Protein AF-A0A967M241-F1 (afdb_monomer)

Sequence (125 aa):
MSPRKKRFVQFGISAVLITLGVVGFLVMTASKPEMKKRKPPAPVPMVRTIKTNSGPQTVYIRGEGTVRPLREINLVPEVGGKVVRVSPALVNGGVFRKGDTLLQIDPVDYELAVTLAKAKVKDAE

Secondary structure (DSSP, 8-state):
--HHHHHHHHHHHHHHHHHHHHHHHHHHHHT-------PPPPPPP------------PPPPP-------S-------SS---EEEE-TT-STT----TT---EEE--HHHHHHHHHHHHHHHTT-

Mean predicted aligned error: 15.87 Å

Foldseek 3Di:
DDPVVVVVVVVVVVVVVVVVVVVVVVVVVVPDDPPDPDDDDDDDDDDDDDDDDDDDDDDDDDDDDDDDDPDDDDDDDPDDADWPDADPQPDVVRDDDPPDDGTDGDCVVVVVVVVVVVVVVVVVD

pLDDT: mean 86.89, std 10.05, range [43.47, 96.94]

Structure (mmCIF, N/CA/C/O backbone):
data_AF-A0A967M241-F1
#
_entry.id   AF-A0A967M241-F1
#
loop_
_atom_site.group_PDB
_atom_site.id
_atom_site.type_symbol
_atom_site.label_atom_id
_atom_site.label_alt_id
_atom_site.label_comp_id
_atom_site.label_asym_id
_atom_site.label_entity_id
_atom_site.label_seq_id
_atom_site.pdbx_PDB_ins_code
_atom_site.Cartn_x
_atom_site.Cartn_y
_atom_site.Cartn_z
_atom_site.occupancy
_atom_site.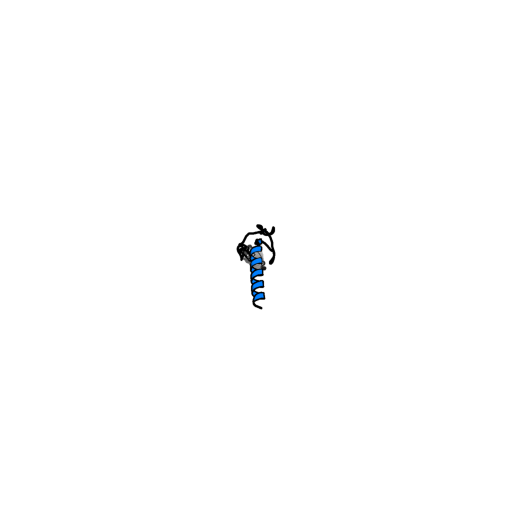B_iso_or_equiv
_atom_site.auth_seq_id
_atom_site.auth_comp_id
_atom_site.auth_asym_id
_atom_site.auth_atom_id
_atom_site.pdbx_PDB_model_num
ATOM 1 N N . MET A 1 1 ? 81.554 -2.125 -126.104 1.00 51.16 1 MET A N 1
ATOM 2 C CA . MET A 1 1 ? 80.100 -1.935 -125.897 1.00 51.16 1 MET A CA 1
ATOM 3 C C . MET A 1 1 ? 79.397 -3.272 -126.132 1.00 51.16 1 MET A C 1
ATOM 5 O O . MET A 1 1 ? 79.417 -3.740 -127.257 1.00 51.16 1 MET A O 1
ATOM 9 N N . SER A 1 2 ? 78.825 -3.926 -125.111 1.00 43.47 2 SER A N 1
ATOM 10 C CA . SER A 1 2 ? 77.849 -5.008 -125.340 1.00 43.47 2 SER A CA 1
ATOM 11 C C . SER A 1 2 ? 76.630 -4.811 -124.416 1.00 43.47 2 SER A C 1
ATOM 13 O O . SER A 1 2 ? 76.708 -5.008 -123.202 1.00 43.47 2 SER A O 1
ATOM 15 N N . PRO A 1 3 ? 75.486 -4.350 -124.951 1.00 56.91 3 PRO A N 1
ATOM 16 C CA . PRO A 1 3 ? 74.330 -3.918 -124.156 1.00 56.91 3 PRO A CA 1
ATOM 17 C C . PRO A 1 3 ? 73.584 -5.065 -123.447 1.00 56.91 3 PRO A C 1
ATOM 19 O O . PRO A 1 3 ? 72.652 -4.809 -122.689 1.00 56.91 3 PRO A O 1
ATOM 22 N N . ARG A 1 4 ? 73.997 -6.329 -123.645 1.00 61.62 4 ARG A N 1
ATOM 23 C CA . ARG A 1 4 ? 73.379 -7.515 -123.026 1.00 61.62 4 ARG A CA 1
ATOM 24 C C . ARG A 1 4 ? 73.818 -7.756 -121.573 1.00 61.62 4 ARG A C 1
ATOM 26 O O . ARG A 1 4 ? 72.967 -8.080 -120.751 1.00 61.62 4 ARG A O 1
ATOM 33 N N . LYS A 1 5 ? 75.096 -7.535 -121.217 1.00 62.19 5 LYS A N 1
ATOM 34 C CA . LYS A 1 5 ? 75.592 -7.764 -119.838 1.00 62.19 5 LYS A CA 1
ATOM 35 C C . LYS A 1 5 ? 75.036 -6.754 -118.826 1.00 62.19 5 LYS A C 1
ATOM 37 O O . LYS A 1 5 ? 74.678 -7.149 -117.725 1.00 62.19 5 LYS A O 1
ATOM 42 N N . LYS A 1 6 ? 74.890 -5.475 -119.208 1.00 63.84 6 LYS A N 1
ATOM 43 C CA . LYS A 1 6 ? 74.300 -4.440 -118.333 1.00 63.84 6 LYS A CA 1
ATOM 44 C C . LYS A 1 6 ? 72.835 -4.733 -117.989 1.00 63.84 6 LYS A C 1
ATOM 46 O O . LYS A 1 6 ? 72.464 -4.606 -116.832 1.00 63.84 6 LYS A O 1
ATOM 51 N N . ARG A 1 7 ? 72.033 -5.196 -118.961 1.00 68.81 7 ARG A N 1
ATOM 52 C CA . ARG A 1 7 ? 70.628 -5.576 -118.725 1.00 68.81 7 ARG A CA 1
ATOM 53 C C . ARG A 1 7 ? 70.514 -6.772 -117.780 1.00 68.81 7 ARG A C 1
ATOM 55 O O . ARG A 1 7 ? 69.706 -6.726 -116.867 1.00 68.81 7 ARG A O 1
ATOM 62 N N . PHE A 1 8 ? 71.358 -7.794 -117.938 1.00 71.50 8 PHE A N 1
ATOM 63 C CA . PHE A 1 8 ? 71.375 -8.952 -117.032 1.00 71.50 8 PHE A CA 1
ATOM 64 C C . PHE A 1 8 ? 71.741 -8.581 -115.588 1.00 71.50 8 PHE A C 1
ATOM 66 O O . PHE A 1 8 ? 71.089 -9.044 -114.658 1.00 71.50 8 PHE A O 1
ATOM 73 N N . VAL A 1 9 ? 72.734 -7.706 -115.393 1.00 79.69 9 VAL A N 1
ATOM 74 C CA . VAL A 1 9 ? 73.089 -7.199 -114.055 1.00 79.69 9 VAL A CA 1
ATOM 75 C C . VAL A 1 9 ? 71.942 -6.377 -113.455 1.00 79.69 9 VAL A C 1
ATOM 77 O O . VAL A 1 9 ? 71.634 -6.524 -112.277 1.00 79.69 9 VAL A O 1
ATOM 80 N N . GLN A 1 10 ? 71.262 -5.565 -114.267 1.00 76.00 10 GLN A N 1
ATOM 81 C CA . GLN A 1 10 ? 70.123 -4.758 -113.826 1.00 76.00 10 GLN A CA 1
ATOM 82 C C . GLN A 1 10 ? 68.923 -5.631 -113.416 1.00 76.00 10 GLN A C 1
ATOM 84 O O . GLN A 1 10 ? 68.341 -5.394 -112.362 1.00 76.00 10 GLN A O 1
ATOM 89 N N . PHE A 1 11 ? 68.620 -6.695 -114.172 1.00 82.88 11 PHE A N 1
ATOM 90 C CA . PHE A 1 11 ? 67.608 -7.688 -113.788 1.00 82.88 11 PHE A CA 1
ATOM 91 C C . PHE A 1 11 ? 67.977 -8.433 -112.498 1.00 82.88 11 PHE A C 1
ATOM 93 O O . PHE A 1 11 ? 67.105 -8.654 -111.660 1.00 82.88 11 PHE A O 1
ATOM 100 N N . GLY A 1 12 ? 69.257 -8.768 -112.300 1.00 84.88 12 GLY A N 1
ATOM 101 C CA . GLY A 1 12 ? 69.738 -9.386 -111.061 1.00 84.88 12 GLY A CA 1
ATOM 102 C C . GLY A 1 12 ? 69.54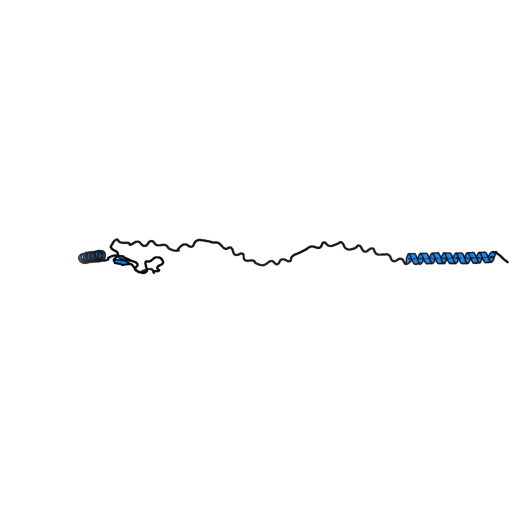4 -8.487 -109.836 1.00 84.88 12 GLY A C 1
ATOM 103 O O . GLY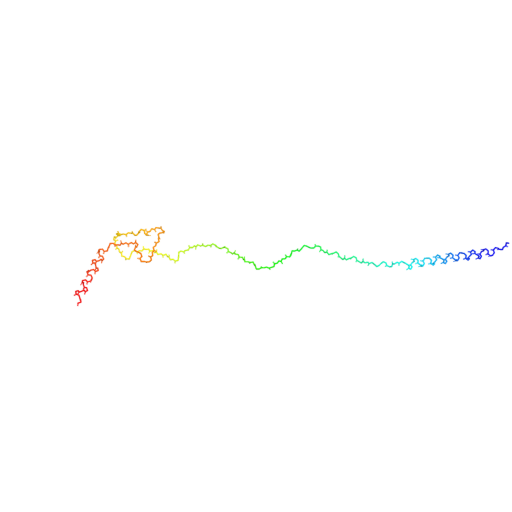 A 1 12 ? 69.019 -8.937 -108.822 1.00 84.88 12 GLY A O 1
ATOM 104 N N . ILE A 1 13 ? 69.890 -7.200 -109.942 1.00 86.25 13 ILE A N 1
ATOM 105 C CA . ILE A 1 13 ? 69.718 -6.226 -108.850 1.00 86.25 13 ILE A CA 1
ATOM 106 C C . ILE A 1 13 ? 68.231 -6.012 -108.529 1.00 86.25 13 ILE A C 1
ATOM 108 O O . ILE A 1 13 ? 67.853 -5.992 -107.358 1.00 86.25 13 ILE A O 1
ATOM 112 N N . SER A 1 14 ? 67.373 -5.902 -109.548 1.00 84.94 14 SER A N 1
ATOM 113 C CA . SER A 1 14 ? 65.925 -5.780 -109.344 1.00 84.94 14 SER A CA 1
ATOM 114 C C . SER A 1 14 ? 65.327 -7.018 -108.673 1.00 84.94 14 SER A C 1
ATOM 116 O O . SER A 1 14 ? 64.510 -6.875 -107.767 1.00 84.94 14 SER A O 1
ATOM 118 N N . ALA A 1 15 ? 65.760 -8.224 -109.056 1.00 89.50 15 ALA A N 1
ATOM 119 C CA . ALA A 1 15 ? 65.306 -9.460 -108.423 1.00 89.50 15 ALA A CA 1
ATOM 120 C C . ALA A 1 15 ? 65.712 -9.528 -106.942 1.00 89.50 15 ALA A C 1
ATOM 122 O O . ALA A 1 15 ? 64.886 -9.895 -106.110 1.00 89.50 15 ALA A O 1
ATOM 123 N N . VAL A 1 16 ? 66.940 -9.113 -106.608 1.00 91.19 16 VAL A N 1
ATOM 124 C CA . VAL A 1 16 ? 67.430 -9.055 -105.219 1.00 91.19 16 VAL A CA 1
ATOM 125 C C . VAL A 1 16 ? 66.655 -8.032 -104.384 1.00 91.19 16 VAL A C 1
ATOM 127 O O . VAL A 1 16 ? 66.310 -8.310 -103.241 1.00 91.19 16 VAL A O 1
ATOM 130 N N . LEU A 1 17 ? 66.333 -6.861 -104.939 1.00 91.69 17 LEU A N 1
ATOM 131 C CA . LEU A 1 17 ? 65.529 -5.854 -104.234 1.00 91.69 17 LEU A CA 1
ATOM 132 C C . LEU A 1 17 ? 64.107 -6.347 -103.941 1.00 91.69 17 LEU A C 1
ATOM 134 O O . LEU A 1 17 ? 63.596 -6.133 -102.841 1.00 91.69 17 LEU A O 1
ATOM 138 N N . ILE A 1 18 ? 63.482 -7.033 -104.901 1.00 93.06 18 ILE A N 1
ATOM 139 C CA . ILE A 1 18 ? 62.138 -7.595 -104.727 1.00 93.06 18 ILE A CA 1
ATOM 140 C C . ILE A 1 18 ? 62.156 -8.701 -103.670 1.00 93.06 18 ILE A C 1
ATOM 142 O O . ILE A 1 18 ? 61.306 -8.698 -102.780 1.00 93.06 18 ILE A O 1
ATOM 146 N N . THR A 1 19 ? 63.129 -9.616 -103.712 1.00 92.25 19 THR A N 1
AT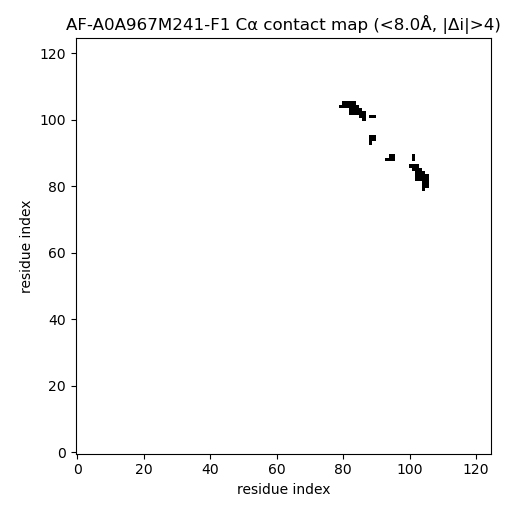OM 147 C CA . THR A 1 19 ? 63.225 -10.680 -102.702 1.00 92.25 19 THR A CA 1
ATOM 148 C C . THR A 1 19 ? 63.492 -10.117 -101.310 1.00 92.25 19 THR A C 1
ATOM 150 O O . THR A 1 19 ? 62.848 -10.558 -100.358 1.00 92.25 19 THR A O 1
ATOM 153 N N . LEU A 1 20 ? 64.344 -9.094 -101.179 1.00 94.06 20 LEU A N 1
ATOM 154 C CA . LEU A 1 20 ? 64.584 -8.422 -99.898 1.00 94.06 20 LEU A CA 1
ATOM 155 C C . LEU A 1 20 ? 63.303 -7.773 -99.344 1.00 94.06 20 LEU A C 1
ATOM 157 O O . LEU A 1 20 ? 63.012 -7.892 -98.154 1.00 94.06 20 LEU A O 1
ATOM 161 N N . GLY A 1 21 ? 62.513 -7.132 -100.211 1.00 93.06 21 GLY A N 1
ATOM 162 C CA . GLY A 1 21 ? 61.236 -6.520 -99.839 1.00 93.06 21 GLY A CA 1
ATOM 163 C C . GLY A 1 21 ? 60.192 -7.541 -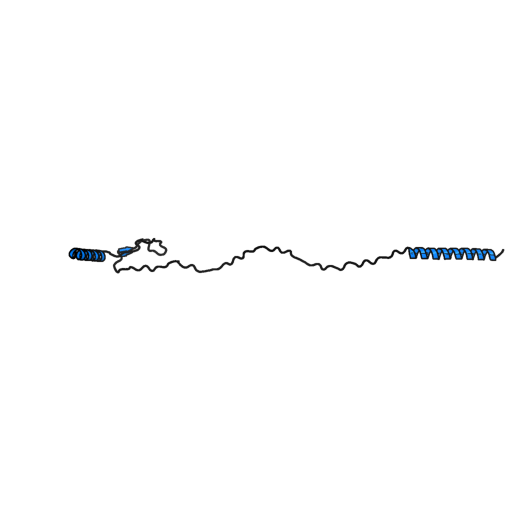99.381 1.00 93.06 21 GLY A C 1
ATOM 164 O O . GLY A 1 21 ? 59.541 -7.339 -98.355 1.00 93.06 21 GLY A O 1
ATOM 165 N N . VAL A 1 22 ? 60.066 -8.665 -100.093 1.00 93.38 22 VAL A N 1
ATOM 166 C CA . VAL A 1 22 ? 59.127 -9.744 -99.736 1.00 93.38 22 VAL A CA 1
ATOM 167 C C . VAL A 1 22 ? 59.512 -10.389 -98.405 1.00 93.38 22 VAL A C 1
ATOM 169 O O . VAL A 1 22 ? 58.649 -10.584 -97.548 1.00 93.38 22 VAL A O 1
ATOM 172 N N . VAL A 1 23 ? 60.801 -10.670 -98.194 1.00 92.81 23 VAL A N 1
ATOM 173 C CA . VAL A 1 23 ? 61.293 -11.222 -96.923 1.00 92.81 23 VAL A CA 1
ATOM 174 C C . VAL A 1 23 ? 61.052 -10.237 -95.778 1.00 92.81 23 VAL A C 1
ATOM 176 O O . VAL A 1 23 ? 60.533 -10.636 -94.735 1.00 92.81 23 VAL A O 1
ATOM 179 N N . GLY A 1 24 ? 61.341 -8.947 -95.981 1.00 90.12 24 GLY A N 1
ATOM 180 C CA . GLY A 1 24 ? 61.077 -7.905 -94.985 1.00 90.12 24 GLY A CA 1
ATOM 181 C C . GLY A 1 24 ? 59.596 -7.810 -94.602 1.00 90.12 24 GLY A C 1
ATOM 182 O O . GLY A 1 24 ? 59.263 -7.752 -93.416 1.00 90.12 24 GLY A O 1
ATOM 183 N N . PHE A 1 25 ? 58.696 -7.876 -95.587 1.00 89.44 25 PHE A N 1
ATOM 184 C CA . PHE A 1 25 ? 57.252 -7.870 -95.351 1.00 89.44 25 PHE A CA 1
ATOM 185 C C . PHE A 1 25 ? 56.793 -9.094 -94.548 1.00 89.44 25 PHE A C 1
ATOM 187 O O . PHE A 1 25 ? 56.076 -8.949 -93.554 1.00 89.44 25 PHE A O 1
ATOM 194 N N . LEU A 1 26 ? 57.246 -10.294 -94.924 1.00 90.06 26 LEU A N 1
ATOM 195 C CA . LEU A 1 26 ? 56.881 -11.527 -94.226 1.00 90.06 26 LEU A CA 1
ATOM 196 C C . LEU A 1 26 ? 57.326 -11.496 -92.759 1.00 90.06 26 LEU A C 1
ATOM 198 O O . LEU A 1 26 ? 56.511 -11.767 -91.875 1.00 90.06 26 LEU A O 1
ATOM 202 N N . VAL A 1 27 ? 58.560 -11.066 -92.482 1.00 88.06 27 VAL A N 1
ATOM 203 C CA . VAL A 1 27 ? 59.087 -10.945 -91.112 1.00 88.06 27 VAL A CA 1
ATOM 204 C C . VAL A 1 27 ? 58.278 -9.945 -90.279 1.00 88.06 27 VAL A C 1
ATOM 206 O O . VAL A 1 27 ? 57.926 -10.243 -89.135 1.00 88.06 27 VAL A O 1
ATOM 209 N N . MET A 1 28 ? 57.913 -8.788 -90.843 1.00 83.69 28 MET A N 1
ATOM 210 C CA . MET A 1 28 ? 57.085 -7.801 -90.137 1.00 83.69 28 MET A CA 1
ATOM 211 C C . MET A 1 28 ? 55.675 -8.315 -89.844 1.00 83.69 28 MET A C 1
ATOM 213 O O . MET A 1 28 ? 55.117 -7.994 -88.796 1.00 83.69 28 MET A O 1
ATOM 217 N N . THR A 1 29 ? 55.081 -9.097 -90.749 1.00 82.06 29 THR A N 1
ATOM 218 C CA . THR A 1 29 ? 53.738 -9.656 -90.530 1.00 82.06 29 THR A CA 1
ATOM 219 C C . THR A 1 29 ? 53.732 -10.803 -89.524 1.00 82.06 29 THR A C 1
ATOM 221 O O . THR A 1 29 ? 52.839 -10.839 -88.681 1.00 82.06 29 THR A O 1
ATOM 224 N N . ALA A 1 30 ? 54.749 -11.670 -89.545 1.00 80.75 30 ALA A N 1
ATOM 225 C CA . ALA A 1 30 ? 54.902 -12.773 -88.596 1.00 80.75 30 ALA A CA 1
ATOM 226 C C . ALA A 1 30 ? 55.226 -12.292 -87.172 1.00 80.75 30 ALA A C 1
ATOM 228 O O . ALA A 1 30 ? 54.856 -12.940 -86.199 1.00 80.75 30 ALA A O 1
ATOM 229 N N . SER A 1 31 ? 55.884 -11.137 -87.043 1.00 74.62 31 SER A N 1
ATOM 230 C CA . SER A 1 31 ? 56.274 -10.576 -85.743 1.00 74.62 31 SER A CA 1
ATOM 231 C C . SER A 1 31 ? 55.170 -9.760 -85.069 1.00 74.62 31 SER A C 1
ATOM 233 O O . SER A 1 31 ? 55.410 -9.182 -84.009 1.00 74.62 31 SER A O 1
ATOM 235 N N . LYS A 1 32 ? 53.968 -9.666 -85.658 1.00 69.69 32 LYS A N 1
ATOM 236 C CA . LYS A 1 32 ? 52.848 -8.963 -85.021 1.00 69.69 32 LYS A CA 1
ATOM 237 C C . LYS A 1 32 ? 52.353 -9.788 -83.827 1.00 69.69 32 LYS A C 1
ATOM 239 O O . LYS A 1 32 ? 51.808 -10.869 -84.038 1.00 69.69 32 LYS A O 1
ATOM 244 N N . PRO A 1 33 ? 52.496 -9.296 -82.583 1.00 69.31 33 PRO A N 1
ATOM 245 C CA . PRO A 1 33 ? 52.005 -10.019 -81.424 1.00 69.31 33 PRO A CA 1
ATOM 246 C C . PRO A 1 33 ? 50.474 -10.039 -81.445 1.00 69.31 33 PRO A C 1
ATOM 248 O O . PRO A 1 33 ? 49.832 -8.996 -81.590 1.00 69.31 33 PRO A O 1
ATOM 251 N N . GLU A 1 34 ? 49.875 -11.218 -81.274 1.00 65.69 34 GLU A N 1
ATOM 252 C CA . GLU A 1 34 ? 48.427 -11.332 -81.117 1.00 65.69 34 GLU A CA 1
ATOM 253 C C . GLU A 1 34 ? 47.990 -10.636 -79.821 1.00 65.69 34 GLU A C 1
ATOM 255 O O . GLU A 1 34 ? 48.236 -11.106 -78.706 1.00 65.69 34 GLU A O 1
ATOM 260 N N . MET A 1 35 ? 47.316 -9.492 -79.957 1.00 63.16 35 MET A N 1
ATOM 261 C CA . MET A 1 35 ? 46.700 -8.814 -78.822 1.00 63.16 35 MET A CA 1
ATOM 262 C C . MET A 1 35 ? 45.546 -9.662 -78.285 1.00 63.16 35 MET A C 1
ATOM 264 O O . MET A 1 35 ? 44.434 -9.653 -78.819 1.00 63.16 35 MET A O 1
ATOM 268 N N . LYS A 1 36 ? 45.796 -10.375 -77.184 1.00 69.38 36 LYS A N 1
ATOM 269 C CA . LYS A 1 36 ? 44.746 -11.044 -76.411 1.00 69.38 36 LYS A CA 1
ATOM 270 C C . LYS A 1 36 ? 43.776 -9.987 -75.885 1.00 69.38 36 LYS A C 1
ATOM 272 O O . LYS A 1 36 ? 44.078 -9.279 -74.925 1.00 69.38 36 LYS A O 1
ATOM 277 N N . LYS A 1 37 ? 42.597 -9.886 -76.505 1.00 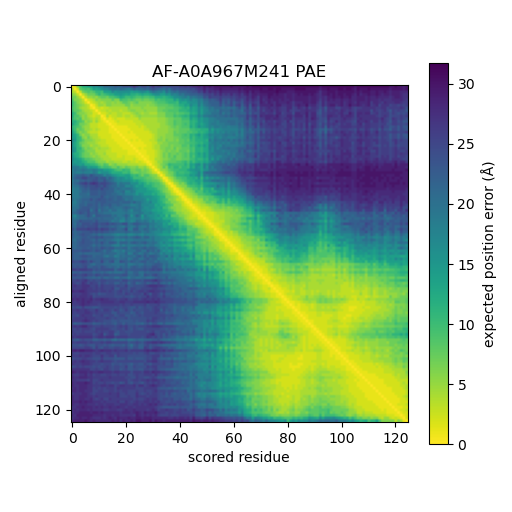69.31 37 LYS A N 1
ATOM 278 C CA . LYS A 1 37 ? 41.500 -9.026 -76.041 1.00 69.31 37 LYS A CA 1
ATOM 279 C C . LYS A 1 37 ? 41.057 -9.493 -74.651 1.00 69.31 37 LYS A C 1
ATOM 281 O O . LYS A 1 37 ? 40.288 -10.443 -74.527 1.00 69.31 37 LYS A O 1
ATOM 286 N N . ARG A 1 38 ? 41.548 -8.844 -73.592 1.00 72.44 38 ARG A N 1
ATOM 287 C CA . ARG A 1 38 ? 41.026 -9.040 -72.233 1.00 72.44 38 ARG A CA 1
ATOM 288 C C . ARG A 1 38 ? 39.695 -8.305 -72.131 1.00 72.44 38 ARG A C 1
ATOM 290 O O . ARG A 1 38 ? 39.655 -7.086 -72.260 1.00 72.44 38 ARG A O 1
ATOM 297 N N . LYS A 1 39 ? 38.606 -9.048 -71.921 1.00 74.94 39 LYS A N 1
ATOM 298 C CA . LYS A 1 39 ? 37.318 -8.437 -71.583 1.00 74.94 39 LYS A CA 1
ATOM 299 C C . LYS A 1 39 ? 37.449 -7.788 -70.199 1.00 74.94 39 LYS A C 1
ATOM 301 O O . LYS A 1 39 ? 37.907 -8.475 -69.283 1.00 74.94 39 LYS A O 1
ATOM 306 N N . PRO A 1 40 ? 37.097 -6.502 -70.038 1.00 77.81 40 PRO A N 1
ATOM 307 C CA . PRO A 1 40 ? 37.079 -5.892 -68.720 1.00 77.81 40 PRO A CA 1
ATOM 308 C C . PRO A 1 40 ? 36.056 -6.617 -67.830 1.00 77.81 40 PRO A C 1
ATOM 310 O O . PRO A 1 40 ? 35.015 -7.054 -68.335 1.00 77.81 40 PRO A O 1
ATOM 313 N N . PRO A 1 41 ? 36.351 -6.790 -66.530 1.00 78.88 41 PRO A N 1
ATOM 314 C CA . PRO A 1 41 ? 35.399 -7.371 -65.594 1.00 78.88 41 PRO A CA 1
ATOM 315 C C . PRO A 1 41 ? 34.132 -6.512 -65.529 1.00 78.88 41 PRO A C 1
ATOM 317 O O . PRO A 1 41 ? 34.188 -5.288 -65.663 1.00 78.88 41 PRO A O 1
ATOM 320 N N . ALA A 1 42 ? 32.984 -7.164 -65.339 1.00 83.62 42 ALA A N 1
ATOM 321 C CA . ALA A 1 42 ? 31.710 -6.471 -65.213 1.00 83.62 42 ALA A CA 1
ATOM 322 C C . ALA A 1 42 ? 31.714 -5.552 -63.973 1.00 83.62 42 ALA A C 1
ATOM 324 O O . ALA A 1 42 ? 32.261 -5.940 -62.935 1.00 83.62 42 ALA A O 1
ATOM 325 N N . PRO A 1 43 ? 31.115 -4.350 -64.055 1.00 81.38 43 PRO A N 1
ATOM 326 C CA . PRO A 1 43 ? 31.029 -3.452 -62.913 1.00 81.38 43 PRO A CA 1
ATOM 327 C C . PRO A 1 43 ? 30.168 -4.080 -61.812 1.00 81.38 43 PRO A C 1
ATOM 329 O O . PRO A 1 43 ? 29.025 -4.472 -62.049 1.00 81.38 43 PRO A O 1
ATOM 332 N N . VAL A 1 44 ? 30.722 -4.170 -60.601 1.00 84.62 44 VAL A N 1
ATOM 333 C CA . VAL A 1 44 ? 29.979 -4.604 -59.415 1.00 84.62 44 VAL A CA 1
ATOM 334 C C . VAL A 1 44 ? 29.210 -3.416 -58.829 1.00 84.62 44 VAL A C 1
ATOM 336 O O . VAL A 1 44 ? 29.790 -2.340 -58.662 1.00 84.62 44 VAL A O 1
ATOM 339 N N . PRO A 1 45 ? 27.910 -3.566 -58.524 1.00 85.19 45 PRO A N 1
ATOM 340 C CA . PRO A 1 45 ? 27.128 -2.482 -57.952 1.00 85.19 45 PRO A CA 1
ATOM 341 C C . PRO A 1 45 ? 27.603 -2.181 -56.528 1.00 85.19 45 PRO A C 1
ATOM 343 O O . PRO A 1 45 ? 27.699 -3.072 -55.683 1.00 85.19 45 PRO A O 1
ATOM 346 N N . MET A 1 46 ? 27.888 -0.907 -56.254 1.00 87.62 46 MET A N 1
ATOM 347 C CA . MET A 1 46 ? 28.251 -0.461 -54.914 1.00 87.62 46 MET A CA 1
ATOM 348 C C . MET A 1 46 ? 26.991 -0.367 -54.054 1.00 87.62 46 MET A C 1
ATOM 350 O O . MET A 1 46 ? 26.124 0.471 -54.297 1.00 87.62 46 MET A O 1
ATOM 354 N N . VAL A 1 47 ? 26.900 -1.222 -53.038 1.00 89.62 47 VAL A N 1
ATOM 355 C CA . VAL A 1 47 ? 25.780 -1.250 -52.092 1.00 89.62 47 VAL A CA 1
ATOM 356 C C . VAL A 1 47 ? 26.242 -0.846 -50.700 1.00 89.62 47 VAL A C 1
ATOM 358 O O . VAL A 1 47 ? 27.381 -1.090 -50.303 1.00 89.62 47 VAL A O 1
ATOM 361 N N . ARG A 1 48 ? 25.343 -0.223 -49.940 1.00 91.56 48 ARG A N 1
ATOM 362 C CA . ARG A 1 48 ? 25.563 0.086 -48.527 1.00 91.56 48 ARG A CA 1
ATOM 363 C C . ARG A 1 48 ? 24.941 -1.003 -47.668 1.00 91.56 48 ARG A C 1
ATOM 365 O O . ARG A 1 48 ? 23.769 -1.324 -47.831 1.00 91.56 48 ARG A O 1
ATOM 372 N N . THR A 1 49 ? 25.719 -1.525 -46.730 1.00 90.75 49 THR A N 1
ATOM 373 C CA . THR A 1 49 ? 25.271 -2.526 -45.759 1.00 90.75 49 THR A CA 1
ATOM 374 C C . THR A 1 49 ? 25.553 -2.049 -44.347 1.00 90.75 49 THR A C 1
ATOM 376 O O . THR A 1 49 ? 26.577 -1.411 -44.101 1.00 90.75 49 THR A O 1
ATOM 379 N N . ILE A 1 50 ? 24.692 -2.434 -43.413 1.00 92.19 50 ILE A N 1
ATOM 380 C CA . ILE A 1 50 ? 24.930 -2.295 -41.978 1.00 92.19 50 ILE A CA 1
ATOM 381 C C . ILE A 1 50 ? 25.087 -3.687 -41.370 1.00 92.19 50 ILE A C 1
ATOM 383 O O . ILE A 1 50 ? 24.337 -4.601 -41.705 1.00 92.19 50 ILE A O 1
ATOM 387 N N . LYS A 1 51 ? 26.081 -3.862 -40.496 1.00 89.19 51 LYS A N 1
ATOM 388 C CA . LYS A 1 51 ? 26.227 -5.093 -39.714 1.00 89.19 51 LYS A CA 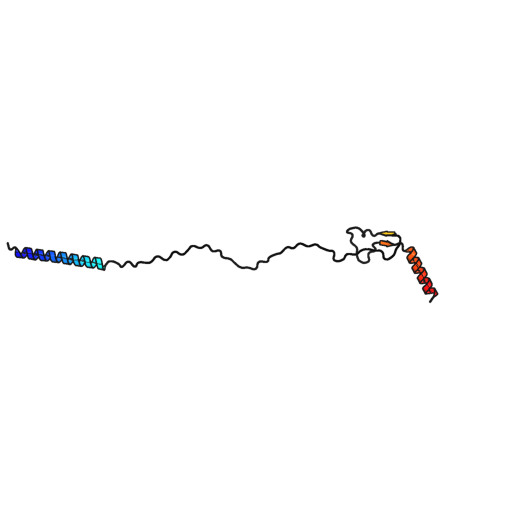1
ATOM 389 C C . LYS A 1 51 ? 25.344 -4.978 -38.477 1.00 89.19 51 LYS A C 1
ATOM 391 O O . LYS A 1 51 ? 25.507 -4.037 -37.705 1.00 89.19 51 LYS A O 1
ATOM 396 N N . THR A 1 52 ? 24.424 -5.915 -38.299 1.00 89.31 52 THR A N 1
ATOM 397 C CA . THR A 1 52 ? 23.557 -5.995 -37.121 1.00 89.31 52 THR A CA 1
ATOM 398 C C . THR A 1 52 ? 24.021 -7.127 -36.217 1.00 89.31 52 THR A C 1
ATOM 400 O O . THR A 1 52 ? 24.338 -8.220 -36.679 1.00 89.31 52 THR A O 1
ATOM 403 N N . ASN A 1 53 ? 24.053 -6.859 -34.914 1.00 88.56 53 ASN A N 1
ATOM 404 C CA . ASN A 1 53 ? 24.301 -7.870 -33.894 1.00 88.56 53 ASN A CA 1
ATOM 405 C C . ASN A 1 53 ? 22.987 -8.121 -33.159 1.00 88.56 53 ASN A C 1
ATOM 407 O O . ASN A 1 53 ? 22.342 -7.175 -32.712 1.00 88.56 53 ASN A O 1
ATOM 411 N N . SER A 1 54 ? 22.590 -9.387 -33.051 1.00 87.00 54 SER A N 1
ATOM 412 C CA . SER A 1 54 ? 21.422 -9.777 -32.262 1.00 87.00 54 SER A CA 1
ATOM 413 C C . SER A 1 54 ? 21.860 -10.085 -30.838 1.00 87.00 54 SER A C 1
ATOM 415 O O . SER A 1 54 ? 22.845 -10.791 -30.627 1.00 87.00 54 SER A O 1
ATOM 417 N N . GLY A 1 55 ? 21.127 -9.557 -29.869 1.00 90.69 55 GLY A N 1
ATOM 418 C CA . GLY A 1 55 ? 21.345 -9.814 -28.455 1.00 90.69 55 GLY A CA 1
ATOM 419 C C . GLY A 1 55 ? 20.021 -9.744 -27.698 1.00 90.69 55 GLY A C 1
ATOM 420 O O . GLY A 1 55 ? 19.053 -9.178 -28.212 1.00 90.69 55 GLY A O 1
ATOM 421 N N . PRO A 1 56 ? 19.948 -10.335 -26.498 1.00 89.31 56 PRO A N 1
ATO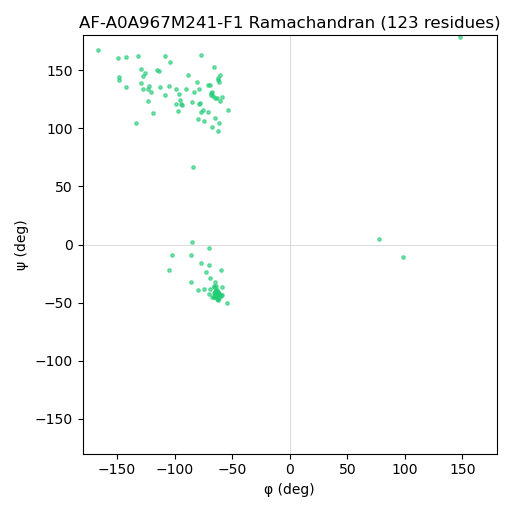M 422 C CA . PRO A 1 56 ? 18.754 -10.249 -25.672 1.00 89.31 56 PRO A CA 1
ATOM 423 C C . PRO A 1 56 ? 18.493 -8.789 -25.282 1.00 89.31 56 PRO A C 1
ATOM 425 O O . PRO A 1 56 ? 19.362 -8.119 -24.726 1.00 89.31 56 PRO A O 1
ATOM 428 N N . GLN A 1 57 ? 17.284 -8.305 -25.566 1.00 89.06 57 GLN A N 1
ATOM 429 C CA . GLN A 1 57 ? 16.824 -6.978 -25.171 1.00 89.06 57 GLN A CA 1
ATOM 430 C C . GLN A 1 57 ? 15.607 -7.121 -24.262 1.00 89.06 57 GLN A C 1
ATOM 432 O O . GLN A 1 57 ? 14.539 -7.556 -24.690 1.00 89.06 57 GLN A O 1
ATOM 437 N N . THR A 1 58 ? 15.765 -6.736 -22.999 1.00 90.50 58 THR A N 1
ATOM 438 C CA . THR A 1 58 ? 14.655 -6.710 -22.046 1.00 90.50 58 THR A CA 1
ATOM 439 C C . THR A 1 58 ? 13.806 -5.469 -22.286 1.00 90.50 58 THR A C 1
ATOM 441 O O . THR A 1 58 ? 14.292 -4.342 -22.185 1.00 90.50 58 THR A O 1
ATOM 444 N N . VAL A 1 59 ? 12.525 -5.673 -22.586 1.00 91.00 59 VAL A N 1
ATOM 445 C CA . VAL A 1 59 ? 11.542 -4.594 -22.705 1.00 91.00 59 VAL A CA 1
ATOM 446 C C . VAL A 1 59 ? 10.831 -4.435 -21.365 1.00 91.00 59 VAL A C 1
ATOM 448 O O . VAL A 1 59 ? 10.202 -5.371 -20.879 1.00 91.00 59 VAL A O 1
ATOM 451 N N . TYR A 1 60 ? 10.920 -3.247 -20.770 1.00 91.94 60 TYR A N 1
ATOM 452 C CA . TYR A 1 60 ? 10.181 -2.910 -19.555 1.00 91.94 60 TYR A CA 1
ATOM 453 C C . TYR A 1 60 ? 8.870 -2.223 -19.921 1.00 91.94 60 TYR A C 1
ATOM 455 O O . TYR A 1 60 ? 8.875 -1.150 -20.523 1.00 91.94 60 TYR A O 1
ATOM 463 N N . ILE A 1 61 ? 7.751 -2.821 -19.521 1.00 89.69 61 ILE A N 1
ATOM 464 C CA . ILE A 1 61 ? 6.423 -2.222 -19.656 1.00 89.69 61 ILE A CA 1
ATOM 465 C C . ILE A 1 61 ? 6.057 -1.620 -18.301 1.00 89.69 61 ILE A C 1
ATOM 467 O O . ILE A 1 61 ? 6.028 -2.324 -17.293 1.00 89.69 61 ILE A O 1
ATOM 471 N N . ARG A 1 62 ? 5.805 -0.310 -18.267 1.00 91.81 62 ARG A N 1
ATOM 472 C CA . ARG A 1 62 ? 5.309 0.383 -17.073 1.00 91.81 62 ARG A CA 1
ATOM 473 C C . ARG A 1 62 ? 3.792 0.475 -17.166 1.00 91.81 62 ARG A C 1
ATOM 475 O O . ARG A 1 62 ? 3.277 0.990 -18.153 1.00 91.81 62 ARG A O 1
ATOM 482 N N . GLY A 1 63 ? 3.107 -0.036 -16.151 1.00 91.06 63 GLY A N 1
ATOM 483 C CA . GLY A 1 63 ? 1.666 0.110 -15.978 1.00 91.06 63 GLY A CA 1
ATOM 484 C C . GLY A 1 63 ? 1.364 0.927 -14.730 1.00 91.06 63 GLY A C 1
ATOM 485 O O . GLY A 1 63 ? 2.133 0.902 -13.769 1.00 91.06 63 GLY A O 1
ATOM 486 N N . GLU A 1 64 ? 0.245 1.639 -14.752 1.00 93.00 64 GLU A N 1
ATOM 487 C CA . GLU A 1 64 ? -0.294 2.345 -13.592 1.00 93.00 64 GLU A CA 1
ATOM 488 C C . GLU A 1 64 ? -1.479 1.569 -13.010 1.00 93.00 64 GLU A C 1
ATOM 490 O O . GLU A 1 64 ? -2.126 0.772 -13.693 1.00 93.00 64 GLU A O 1
ATOM 495 N N . GLY A 1 65 ? -1.767 1.794 -11.732 1.00 92.38 65 GLY A N 1
ATOM 496 C CA . GLY A 1 65 ? -2.876 1.162 -11.034 1.00 92.38 65 GLY A CA 1
ATOM 497 C C . GLY A 1 65 ? -3.153 1.850 -9.705 1.00 92.38 65 GLY A C 1
ATOM 498 O O . GLY A 1 65 ? -2.357 2.654 -9.224 1.00 92.38 65 GLY A O 1
ATOM 499 N N . THR A 1 66 ? -4.298 1.540 -9.105 1.00 93.06 66 THR A N 1
ATOM 500 C CA . THR A 1 66 ? -4.707 2.118 -7.821 1.00 93.06 66 THR A CA 1
ATOM 501 C C . THR A 1 66 ? -4.399 1.155 -6.682 1.00 93.06 66 THR A C 1
ATOM 503 O O . THR A 1 66 ? -4.724 -0.030 -6.753 1.00 93.06 66 THR A O 1
ATOM 506 N N . VAL A 1 67 ? -3.809 1.669 -5.603 1.00 90.38 67 VAL A N 1
ATOM 507 C CA . VAL A 1 67 ? -3.623 0.909 -4.364 1.00 90.38 67 VAL A CA 1
ATOM 508 C C . VAL A 1 67 ? -4.910 0.911 -3.544 1.00 90.38 67 VAL A C 1
ATOM 510 O O . VAL A 1 67 ? -5.598 1.926 -3.448 1.00 90.38 67 VAL A O 1
ATOM 513 N N . ARG A 1 68 ? -5.243 -0.233 -2.945 1.00 90.94 68 ARG A N 1
ATOM 514 C CA . ARG A 1 68 ? -6.391 -0.380 -2.043 1.00 90.94 68 ARG A CA 1
ATOM 515 C C . ARG A 1 68 ? -5.925 -1.003 -0.729 1.00 90.94 68 ARG A C 1
ATOM 517 O O . ARG A 1 68 ? -5.007 -1.826 -0.756 1.00 90.94 68 ARG A O 1
ATOM 524 N N . PRO A 1 69 ? -6.520 -0.619 0.410 1.00 89.94 69 PRO A N 1
ATOM 525 C CA . PRO A 1 69 ? -6.172 -1.212 1.691 1.00 89.94 69 PRO A CA 1
ATOM 526 C C . PRO A 1 69 ? -6.470 -2.714 1.677 1.00 89.94 69 PRO A C 1
ATOM 528 O O . PRO A 1 69 ? -7.491 -3.153 1.153 1.00 89.94 69 PRO A O 1
ATOM 531 N N . LEU A 1 70 ? -5.581 -3.507 2.281 1.00 90.81 70 LEU A N 1
ATOM 532 C CA . LEU A 1 70 ? -5.791 -4.952 2.417 1.00 90.81 70 LEU A CA 1
ATOM 533 C C . LEU A 1 70 ? -6.996 -5.269 3.318 1.00 90.81 70 LEU A C 1
ATOM 535 O O . LEU A 1 70 ? -7.652 -6.293 3.144 1.00 90.81 70 LEU A O 1
ATOM 539 N N . ARG A 1 71 ? -7.253 -4.417 4.316 1.00 87.44 71 ARG A N 1
ATOM 540 C CA . ARG A 1 71 ? -8.361 -4.540 5.265 1.00 87.44 71 ARG A CA 1
ATOM 541 C C . ARG A 1 71 ? -8.910 -3.161 5.580 1.00 87.44 71 ARG A C 1
ATOM 543 O O . ARG A 1 71 ? -8.144 -2.245 5.863 1.00 87.44 71 ARG A O 1
ATOM 550 N N . GLU A 1 72 ? -10.225 -3.065 5.587 1.00 89.62 72 GLU A N 1
ATOM 551 C CA . GLU A 1 72 ? -10.975 -1.883 5.979 1.00 89.62 72 GLU A CA 1
ATOM 552 C C . GLU A 1 72 ? -11.986 -2.320 7.038 1.00 89.62 72 GLU A C 1
ATOM 554 O O . GLU A 1 72 ? -12.604 -3.379 6.906 1.00 89.62 72 GLU A O 1
ATOM 559 N N . ILE A 1 73 ? -12.086 -1.562 8.128 1.00 87.12 73 ILE A N 1
ATOM 560 C CA . ILE A 1 73 ? -12.964 -1.886 9.251 1.00 87.12 73 ILE A CA 1
ATOM 561 C C . ILE A 1 73 ? -13.810 -0.670 9.603 1.00 87.12 73 ILE A C 1
ATOM 563 O O . ILE A 1 73 ? -13.305 0.448 9.664 1.00 87.12 73 ILE A O 1
ATOM 567 N N . ASN A 1 74 ? -15.085 -0.913 9.888 1.00 87.38 74 ASN A N 1
ATOM 568 C CA . ASN A 1 74 ? -15.968 0.081 10.479 1.00 87.38 74 ASN A CA 1
ATOM 569 C C . ASN A 1 74 ? -16.004 -0.159 11.986 1.00 87.38 74 ASN A C 1
ATOM 571 O O . ASN A 1 74 ? -16.453 -1.214 12.437 1.00 87.38 74 ASN A O 1
ATOM 575 N N . LEU A 1 75 ? -15.499 0.798 12.763 1.00 86.56 75 LEU A N 1
ATOM 576 C CA . LEU A 1 75 ? -15.505 0.708 14.218 1.00 86.56 75 LEU A CA 1
ATOM 577 C C . LEU A 1 75 ? -16.895 1.081 14.743 1.00 86.56 75 LEU A C 1
ATOM 579 O O . LEU A 1 75 ? -17.275 2.250 14.723 1.00 86.56 75 LEU A O 1
ATOM 583 N N . VAL A 1 76 ? -17.637 0.084 15.217 1.00 89.44 76 VAL A N 1
ATOM 584 C CA . VAL A 1 76 ? -18.949 0.258 15.845 1.00 89.44 76 VAL A CA 1
ATOM 585 C C . VAL A 1 76 ? -18.919 -0.322 17.259 1.00 89.44 76 VAL A C 1
ATOM 587 O O . VAL A 1 76 ? -18.346 -1.394 17.457 1.00 89.44 76 VAL A O 1
ATOM 590 N N . PRO A 1 77 ? -19.483 0.371 18.260 1.00 90.56 77 PRO A N 1
ATOM 591 C CA . PRO A 1 77 ? -19.597 -0.186 19.599 1.00 90.56 77 PRO A CA 1
ATOM 592 C C . PRO A 1 77 ? -20.613 -1.336 19.608 1.00 90.56 77 PRO A C 1
ATOM 594 O O . PRO A 1 77 ? -21.683 -1.229 19.015 1.00 90.56 77 PRO A O 1
ATOM 597 N N . GLU A 1 78 ? -20.284 -2.429 20.297 1.00 90.38 78 GLU A N 1
ATOM 598 C CA . GLU A 1 78 ? -21.178 -3.592 20.434 1.00 90.38 78 GLU A CA 1
ATOM 599 C C . GLU A 1 78 ? -22.358 -3.323 21.376 1.00 90.38 78 GLU A C 1
ATOM 601 O O . GLU A 1 78 ? -23.401 -3.964 21.276 1.00 90.38 78 GLU A O 1
ATOM 606 N N . VAL A 1 79 ? -22.196 -2.367 22.292 1.00 92.00 79 VAL A N 1
ATOM 607 C CA . VAL A 1 79 ? -23.196 -2.003 23.295 1.00 92.00 79 VAL A CA 1
ATOM 608 C C . VAL A 1 79 ? -23.436 -0.496 23.294 1.00 92.00 79 VAL A C 1
ATOM 610 O O . VAL A 1 79 ? -22.552 0.290 22.953 1.00 92.00 79 VAL A O 1
ATOM 613 N N . GLY A 1 80 ? -24.646 -0.080 23.665 1.00 91.25 80 GLY A N 1
ATOM 614 C CA . GLY A 1 80 ? -24.984 1.335 23.816 1.00 91.25 80 GLY A CA 1
ATOM 615 C C . GLY A 1 80 ? -24.425 1.928 25.111 1.00 91.25 80 GLY A C 1
ATOM 616 O O . GLY A 1 80 ? -24.076 1.211 26.040 1.00 91.25 80 GLY A O 1
ATOM 617 N N . GLY A 1 81 ? -24.357 3.251 25.211 1.00 92.19 81 GLY A N 1
ATOM 618 C CA . GLY A 1 81 ? -24.007 3.916 26.465 1.00 92.19 81 GLY A CA 1
ATOM 619 C C . GLY A 1 81 ? -23.247 5.214 26.256 1.00 92.19 81 GLY A C 1
ATOM 620 O O . GLY A 1 81 ? -22.956 5.625 25.131 1.00 92.19 81 GLY A O 1
ATOM 621 N N . LYS A 1 82 ? -22.933 5.880 27.365 1.00 93.25 82 LYS A N 1
ATOM 622 C CA . LYS A 1 82 ? -22.192 7.139 27.349 1.00 93.25 82 LYS A CA 1
ATOM 623 C C . LYS A 1 82 ? -20.702 6.874 27.155 1.00 93.25 82 LYS A C 1
ATOM 625 O O . LYS A 1 82 ? -20.123 6.036 27.835 1.00 93.25 82 LYS A O 1
ATOM 630 N N . VAL A 1 83 ? -20.063 7.627 26.264 1.00 93.88 83 VAL A N 1
ATOM 631 C CA . VAL A 1 83 ? -18.607 7.578 26.091 1.00 93.88 83 VAL A CA 1
ATOM 632 C C . VAL A 1 83 ? -17.938 8.377 27.207 1.00 93.88 83 VAL A C 1
ATOM 634 O O . VAL A 1 83 ? -18.202 9.570 27.355 1.00 93.88 83 VAL A O 1
ATOM 637 N N . VAL A 1 84 ? -17.066 7.729 27.980 1.00 95.31 84 VAL A N 1
ATOM 638 C CA . VAL A 1 84 ? -16.324 8.360 29.089 1.00 95.31 84 VAL A CA 1
ATOM 639 C C . VAL A 1 84 ? -14.862 8.632 28.746 1.00 95.31 84 VAL A C 1
ATOM 641 O O . VAL A 1 84 ? -14.240 9.502 29.351 1.00 95.31 84 VAL A O 1
ATOM 644 N N . ARG A 1 85 ? -14.301 7.921 27.759 1.00 94.19 85 ARG A N 1
ATOM 645 C CA . ARG A 1 85 ? -12.918 8.119 27.306 1.00 94.19 85 ARG A CA 1
ATOM 646 C C . ARG A 1 85 ? -12.772 7.818 25.821 1.00 94.19 85 ARG A C 1
ATOM 648 O O . ARG 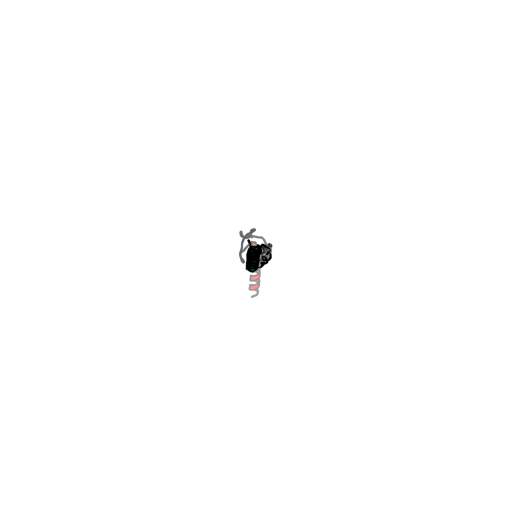A 1 85 ? -13.327 6.840 25.324 1.00 94.19 85 ARG A O 1
ATOM 655 N N . VAL A 1 86 ? -11.960 8.626 25.146 1.00 93.88 86 VAL A N 1
ATOM 656 C CA . VAL A 1 86 ? -11.533 8.422 23.757 1.00 93.88 86 VAL A CA 1
ATOM 657 C C . VAL A 1 86 ? -10.010 8.373 23.733 1.00 93.88 86 VAL A C 1
ATOM 659 O O . VAL A 1 86 ? -9.347 9.177 24.389 1.00 93.88 86 VAL A O 1
ATOM 662 N N . SER A 1 87 ? -9.448 7.400 23.022 1.00 94.06 87 SER A N 1
ATOM 663 C CA . SER A 1 87 ? -8.001 7.257 22.886 1.00 94.06 87 SER A CA 1
ATOM 664 C C . SER A 1 87 ? -7.418 8.370 22.009 1.00 94.06 87 SER A C 1
ATOM 666 O O . SER A 1 87 ? -7.958 8.621 20.932 1.00 94.06 87 SER A O 1
ATOM 668 N N . PRO A 1 88 ? -6.270 8.972 22.377 1.00 91.75 88 PRO A N 1
ATOM 669 C CA . PRO A 1 88 ? -5.556 9.913 21.510 1.00 91.75 88 PRO A CA 1
ATOM 670 C C . PRO A 1 88 ? -5.122 9.306 20.167 1.00 91.75 88 PRO A C 1
ATOM 672 O O . PRO A 1 88 ? -4.880 10.036 19.212 1.00 91.75 88 PRO A O 1
ATOM 675 N N . ALA A 1 89 ? -5.016 7.974 20.088 1.00 91.25 89 ALA A N 1
ATOM 676 C CA . ALA A 1 89 ? -4.677 7.262 18.858 1.00 91.25 89 ALA A CA 1
ATOM 677 C C . ALA A 1 89 ? -5.860 7.151 17.877 1.00 91.25 89 ALA A C 1
ATOM 679 O O . ALA A 1 89 ? -5.644 6.857 16.701 1.00 91.25 89 ALA A O 1
ATOM 680 N N . LEU A 1 90 ? -7.099 7.386 18.333 1.00 90.19 90 LEU A N 1
ATOM 681 C CA . LEU A 1 90 ? -8.304 7.354 17.501 1.00 90.19 90 LEU A CA 1
ATOM 682 C C . LEU A 1 90 ? -8.496 8.702 16.789 1.00 90.19 90 LEU A C 1
ATOM 684 O O . LEU A 1 90 ? -9.419 9.462 17.070 1.00 90.19 90 LEU A O 1
ATOM 688 N N . VAL A 1 91 ? -7.579 9.002 15.874 1.00 90.31 91 VAL A N 1
ATOM 689 C CA . VAL A 1 91 ? -7.575 10.207 15.035 1.00 90.31 91 VAL A CA 1
ATOM 690 C C . VAL A 1 91 ? -7.330 9.826 13.577 1.00 90.31 91 VAL A C 1
ATOM 692 O O . VAL A 1 91 ? -6.840 8.734 13.284 1.00 90.31 91 VAL A O 1
ATOM 695 N N . ASN A 1 92 ? -7.648 10.719 12.640 1.00 87.44 92 ASN A N 1
ATOM 696 C CA . ASN A 1 92 ? -7.390 10.471 11.221 1.00 87.44 92 ASN A CA 1
ATOM 697 C C . ASN A 1 92 ? -5.887 10.279 10.970 1.00 87.44 92 ASN A C 1
ATOM 699 O O . ASN A 1 92 ? -5.079 11.140 11.313 1.00 87.44 92 ASN A O 1
ATOM 703 N N . GLY A 1 93 ? -5.520 9.141 10.377 1.00 87.12 93 GLY A N 1
ATOM 704 C CA . GLY A 1 93 ? -4.120 8.747 10.180 1.00 87.12 93 GLY A CA 1
ATOM 705 C C . GLY A 1 93 ? -3.429 8.193 11.433 1.00 87.12 93 GLY A C 1
ATOM 706 O O . GLY A 1 93 ? -2.235 7.906 11.387 1.00 87.12 93 GLY A O 1
ATOM 707 N N . GLY A 1 94 ? -4.158 8.032 12.541 1.00 88.06 94 GLY A N 1
ATOM 708 C CA . GLY A 1 94 ? -3.663 7.393 13.755 1.00 88.06 94 GLY A CA 1
ATOM 709 C C . GLY A 1 94 ? -3.356 5.909 13.546 1.00 88.06 94 GLY A C 1
ATOM 710 O O . GLY A 1 94 ? -3.937 5.242 12.689 1.00 88.06 94 GLY A O 1
ATOM 711 N N . VAL A 1 95 ? -2.428 5.384 14.346 1.00 90.94 95 VAL A N 1
ATOM 712 C CA . VAL A 1 95 ? -2.003 3.981 14.295 1.00 90.94 95 VAL A CA 1
ATOM 713 C C . VAL A 1 95 ? -2.272 3.332 15.645 1.00 90.94 95 VAL A C 1
ATOM 715 O O . VAL A 1 95 ? -1.887 3.864 16.683 1.00 90.94 95 VAL A O 1
ATOM 718 N N . PHE A 1 96 ? -2.902 2.163 15.620 1.00 91.75 96 PHE A N 1
ATOM 719 C CA . PHE A 1 96 ? -3.209 1.359 16.799 1.00 91.75 96 PHE A CA 1
ATOM 720 C C . PHE A 1 96 ? -3.029 -0.127 16.488 1.00 91.75 96 PHE A C 1
ATOM 722 O O . PHE A 1 96 ? -2.978 -0.547 15.326 1.00 91.75 96 PHE A O 1
ATOM 729 N N . ARG A 1 97 ? -2.895 -0.936 17.534 1.00 91.44 97 ARG A N 1
ATOM 730 C CA . ARG A 1 97 ? -2.733 -2.387 17.450 1.00 91.44 97 ARG A CA 1
ATOM 731 C C . ARG A 1 97 ? -3.997 -3.097 17.914 1.00 91.44 97 ARG A C 1
ATOM 733 O O . ARG A 1 97 ? -4.861 -2.541 18.588 1.00 91.44 97 ARG A O 1
ATOM 740 N N . LYS A 1 98 ? -4.106 -4.373 17.541 1.00 89.81 98 LYS A N 1
ATOM 741 C CA . LYS A 1 98 ? -5.176 -5.242 18.034 1.00 89.81 98 LYS A CA 1
ATOM 742 C C . LYS A 1 98 ? -5.100 -5.316 19.562 1.00 89.81 98 LYS A C 1
ATOM 744 O O . LYS A 1 98 ? -4.058 -5.683 20.095 1.00 89.81 98 LYS A O 1
ATOM 749 N N . GLY A 1 99 ? -6.220 -5.033 20.222 1.00 91.69 99 GLY A N 1
ATOM 750 C CA . GLY A 1 99 ? -6.335 -5.030 21.682 1.00 91.69 99 GLY A CA 1
ATOM 751 C C . GLY A 1 99 ? -6.231 -3.642 22.316 1.00 91.69 99 GLY A C 1
ATOM 752 O O . GLY A 1 99 ? -6.576 -3.503 23.485 1.00 91.69 99 GLY A O 1
ATOM 753 N N . ASP A 1 100 ? -5.831 -2.613 21.564 1.00 92.81 100 ASP A N 1
ATOM 754 C CA . ASP A 1 100 ? -5.795 -1.249 22.089 1.00 92.81 100 ASP A CA 1
ATOM 755 C C . ASP A 1 100 ? -7.218 -0.744 22.364 1.00 92.81 100 ASP A C 1
ATOM 757 O O . ASP A 1 100 ? -8.114 -0.832 21.520 1.00 92.81 100 ASP A O 1
ATOM 761 N N . THR A 1 101 ? -7.436 -0.175 23.551 1.00 93.25 101 THR A N 1
ATOM 762 C CA . THR A 1 101 ? -8.711 0.465 23.887 1.00 93.25 101 THR A CA 1
ATOM 763 C C . THR A 1 101 ? -8.815 1.807 23.172 1.00 93.25 101 THR A C 1
ATOM 765 O O . THR A 1 101 ? -8.161 2.776 23.555 1.00 93.25 101 THR A O 1
ATOM 768 N N . LEU A 1 102 ? -9.655 1.870 22.140 1.00 93.38 102 LEU A N 1
ATOM 769 C CA . LEU A 1 102 ? -9.883 3.090 21.358 1.00 93.38 102 LEU A CA 1
ATOM 770 C C . LEU A 1 102 ? -10.952 3.994 21.974 1.00 93.38 102 LEU A C 1
ATOM 772 O O . LEU A 1 102 ? -10.869 5.217 21.877 1.00 93.38 102 LEU A O 1
ATOM 776 N N . LEU A 1 103 ? -11.939 3.392 22.628 1.00 92.69 103 LEU A N 1
ATOM 777 C CA . LEU A 1 103 ? -13.082 4.072 23.215 1.00 92.69 103 LEU A CA 1
ATOM 778 C C . LEU A 1 103 ? -13.525 3.302 24.459 1.00 92.69 103 LEU A C 1
ATOM 780 O O . LEU A 1 103 ? -13.441 2.075 24.489 1.00 92.69 103 LEU A O 1
ATOM 784 N N . GLN A 1 104 ? -13.971 4.018 25.487 1.00 93.38 104 GLN A N 1
ATOM 785 C CA . GLN A 1 104 ? -14.505 3.424 26.709 1.00 93.38 104 GLN A CA 1
ATOM 786 C C . GLN A 1 104 ? -15.919 3.940 26.952 1.00 93.38 104 GLN A C 1
ATOM 788 O O . GLN A 1 104 ? -16.141 5.152 27.034 1.00 93.38 104 GLN A O 1
ATOM 793 N N . ILE A 1 105 ? -16.854 3.001 27.056 1.00 94.69 105 ILE A N 1
ATOM 794 C CA . ILE A 1 105 ? -18.245 3.249 27.431 1.00 94.69 105 ILE A CA 1
ATOM 795 C C . ILE A 1 105 ? -18.343 3.173 28.955 1.00 94.69 105 ILE A C 1
ATOM 797 O O . ILE A 1 105 ? -17.598 2.417 29.579 1.00 94.69 105 ILE A O 1
ATOM 801 N N . ASP A 1 106 ? -19.218 3.988 29.537 1.00 95.50 106 ASP A N 1
ATOM 802 C CA . ASP A 1 106 ? -19.518 3.981 30.966 1.00 95.50 106 ASP A CA 1
ATOM 803 C C . ASP A 1 106 ? -19.905 2.561 31.427 1.00 95.50 106 ASP A C 1
ATOM 805 O O . ASP A 1 106 ? -20.901 2.016 30.938 1.00 95.50 106 ASP A O 1
ATOM 809 N N . PRO A 1 107 ? -19.110 1.924 32.307 1.00 94.56 107 PRO A N 1
ATOM 810 C CA . PRO A 1 107 ? -19.320 0.533 32.669 1.00 94.56 107 PRO A CA 1
ATOM 811 C C . PRO A 1 107 ? -20.328 0.354 33.808 1.00 94.56 107 PRO A C 1
ATOM 813 O O . PRO A 1 107 ? -20.691 -0.786 34.071 1.00 94.56 107 PRO A O 1
ATOM 816 N N . VAL A 1 108 ? -20.783 1.419 34.483 1.00 95.25 108 VAL A N 1
ATOM 817 C CA . VAL A 1 108 ? -21.519 1.316 35.762 1.00 95.25 108 VAL A CA 1
ATOM 818 C C . VAL A 1 108 ? -22.747 0.404 35.666 1.00 95.25 108 VAL A C 1
ATOM 820 O O . VAL A 1 108 ? -22.885 -0.532 36.457 1.00 95.25 108 VAL A O 1
ATOM 823 N N . ASP A 1 109 ? -23.607 0.617 34.668 1.00 94.06 109 ASP A N 1
ATOM 824 C CA . ASP A 1 109 ? -24.821 -0.193 34.488 1.00 94.06 109 ASP A CA 1
ATOM 825 C C . ASP A 1 109 ? -24.487 -1.653 34.134 1.00 94.06 109 ASP A C 1
ATOM 827 O O . ASP A 1 109 ? -25.146 -2.590 34.594 1.00 94.06 109 ASP A O 1
ATOM 831 N N . TYR A 1 110 ? -23.421 -1.858 33.354 1.00 94.38 110 TYR A N 1
ATOM 832 C CA . TYR A 1 110 ? -22.945 -3.180 32.952 1.00 94.38 110 TYR A CA 1
ATOM 833 C C . TYR A 1 110 ? -22.327 -3.947 34.125 1.00 94.38 110 TYR A C 1
ATOM 835 O O . TYR A 1 110 ? -22.613 -5.130 34.311 1.00 94.38 110 TYR A O 1
ATOM 843 N N . GLU A 1 111 ? -21.521 -3.287 34.954 1.00 95.38 111 GLU A N 1
ATOM 844 C CA . GLU A 1 111 ? -20.920 -3.866 36.158 1.00 95.38 111 GLU A CA 1
ATOM 845 C C . GLU A 1 111 ? -21.983 -4.233 37.196 1.00 95.38 111 GLU A C 1
ATOM 847 O O . GLU A 1 111 ? -21.919 -5.316 37.794 1.00 95.38 111 GLU A O 1
ATOM 852 N N . LEU A 1 112 ? -22.997 -3.379 37.371 1.00 96.25 112 LEU A N 1
ATOM 853 C CA . LEU A 1 112 ? -24.143 -3.671 38.227 1.00 96.25 112 LEU A CA 1
ATOM 854 C C . LEU A 1 112 ? -24.913 -4.895 37.715 1.00 96.25 112 LEU A C 1
ATOM 856 O O . LEU A 1 112 ? -25.186 -5.813 38.491 1.00 96.25 112 LEU A O 1
ATOM 860 N N . ALA A 1 113 ? -25.209 -4.956 36.414 1.00 94.88 113 ALA A N 1
ATOM 861 C CA . ALA A 1 113 ? -25.900 -6.092 35.806 1.00 94.88 113 ALA A CA 1
ATOM 862 C C . ALA A 1 113 ? -25.120 -7.407 35.981 1.00 94.88 113 ALA A C 1
ATOM 864 O O . ALA A 1 113 ? -25.701 -8.426 36.366 1.00 94.88 113 ALA A O 1
ATOM 865 N N . VAL A 1 114 ? -23.799 -7.384 35.774 1.00 96.38 114 VAL A N 1
ATOM 866 C CA . VAL A 1 114 ? -22.920 -8.544 36.003 1.00 96.38 114 VAL A CA 1
ATOM 867 C C . VAL A 1 114 ? -22.925 -8.956 37.476 1.00 96.38 114 VAL A C 1
ATOM 869 O O . VAL A 1 114 ? -22.957 -10.149 37.782 1.00 96.38 114 VAL A O 1
ATOM 872 N N . THR A 1 115 ? -22.913 -7.996 38.398 1.00 96.75 115 THR A N 1
ATOM 873 C CA . THR A 1 115 ? -22.936 -8.268 39.842 1.00 96.75 115 THR A CA 1
ATOM 874 C C . THR A 1 115 ? -24.253 -8.913 40.270 1.00 96.75 115 THR A C 1
ATOM 876 O O . THR A 1 115 ? -24.237 -9.932 40.962 1.00 96.75 115 THR A O 1
ATOM 879 N N . LEU A 1 116 ? -25.386 -8.393 39.792 1.00 96.56 116 LEU A N 1
ATOM 880 C CA . LEU A 1 116 ? -26.708 -8.975 40.032 1.00 96.56 116 LEU A CA 1
ATOM 881 C C . LEU A 1 116 ? -26.830 -10.384 39.440 1.00 96.56 116 LEU A C 1
ATOM 883 O O . LEU A 1 116 ? -27.380 -11.276 40.084 1.00 96.56 116 LEU A O 1
ATOM 887 N N . ALA A 1 117 ? -26.300 -10.608 38.235 1.00 96.94 117 ALA A N 1
ATOM 888 C CA . ALA A 1 117 ? -26.291 -11.931 37.615 1.00 96.94 117 ALA A CA 1
ATOM 889 C C . ALA A 1 117 ? -25.468 -12.938 38.434 1.00 96.94 117 ALA A C 1
ATOM 891 O O . ALA A 1 117 ? -25.922 -14.055 38.665 1.00 96.94 117 ALA A O 1
ATOM 892 N N . LYS A 1 118 ? -24.295 -12.534 38.936 1.00 96.38 118 LYS A N 1
ATOM 893 C CA . LYS A 1 118 ? -23.457 -13.378 39.802 1.00 96.38 118 LYS A CA 1
ATOM 894 C C . LYS A 1 118 ? -24.133 -13.710 41.134 1.00 96.38 118 LYS A C 1
ATOM 896 O O . LYS A 1 118 ? -24.006 -14.840 41.589 1.00 96.38 118 LYS A O 1
ATOM 901 N N . ALA A 1 119 ? -24.840 -12.758 41.747 1.00 96.06 119 ALA A N 1
ATOM 902 C CA . ALA A 1 119 ? -25.601 -13.005 42.974 1.00 96.06 119 ALA A CA 1
ATOM 903 C C . ALA A 1 119 ? -26.704 -14.050 42.745 1.00 96.06 119 ALA A C 1
ATOM 905 O O . ALA A 1 119 ? -26.766 -15.035 43.467 1.00 96.06 119 ALA A O 1
ATOM 906 N N . LYS A 1 120 ? -27.476 -13.911 41.658 1.00 95.56 120 LYS A N 1
ATOM 907 C CA . LYS A 1 120 ? -28.518 -14.884 41.288 1.00 95.56 120 LYS A CA 1
ATOM 908 C C . LYS A 1 120 ? -27.984 -16.298 41.063 1.00 95.56 120 LYS A C 1
ATOM 910 O O . LYS A 1 120 ? -28.681 -17.251 41.378 1.00 95.56 120 LYS A O 1
ATOM 915 N N . VAL A 1 121 ? -26.784 -16.432 40.492 1.00 96.25 121 VAL A N 1
ATOM 916 C CA . VAL A 1 121 ? -26.140 -17.745 40.320 1.00 96.25 121 VAL A CA 1
ATOM 917 C C . VAL A 1 121 ? -25.760 -18.332 41.678 1.00 96.25 121 VAL A C 1
ATOM 919 O O . VAL A 1 121 ? -26.064 -19.489 41.923 1.00 96.25 121 VAL A O 1
ATOM 922 N N . LYS A 1 122 ? -25.174 -17.533 42.579 1.00 94.88 122 LYS A N 1
ATOM 923 C CA . LYS A 1 122 ? -24.802 -17.989 43.928 1.00 94.88 122 LYS A CA 1
ATOM 924 C C . LYS A 1 122 ? -25.993 -18.381 44.795 1.00 94.88 122 LYS A C 1
ATOM 926 O O . LYS A 1 122 ? -25.865 -19.297 45.588 1.00 94.88 122 LYS A O 1
ATOM 931 N N . ASP A 1 123 ? -27.119 -17.686 44.664 1.00 92.44 123 ASP A N 1
ATOM 932 C CA . ASP A 1 123 ? -28.337 -18.022 45.409 1.00 92.44 123 ASP A CA 1
ATOM 933 C C . ASP A 1 123 ? -28.979 -19.339 44.918 1.00 92.44 123 ASP A C 1
ATOM 935 O O . ASP A 1 123 ? -29.831 -19.898 45.606 1.00 92.44 123 ASP A O 1
ATOM 939 N N . ALA A 1 124 ? -28.612 -19.809 43.719 1.00 87.69 124 ALA A N 1
ATOM 940 C CA . ALA A 1 124 ? -29.132 -21.027 43.096 1.00 87.69 124 ALA A CA 1
ATOM 941 C C . ALA A 1 124 ? -28.179 -22.238 43.193 1.00 87.69 124 ALA A C 1
ATOM 943 O O . ALA A 1 124 ? -28.591 -23.342 42.827 1.00 87.69 124 ALA A O 1
ATOM 944 N N . GLU A 1 125 ? -26.936 -22.030 43.642 1.00 74.19 125 GLU A N 1
ATOM 945 C CA . GLU A 1 125 ? -25.961 -23.078 43.999 1.00 74.19 125 GLU A CA 1
ATOM 946 C C . GLU A 1 125 ? -26.170 -23.554 45.444 1.00 74.19 125 GLU A C 1
ATOM 948 O O . GLU A 1 125 ? -26.112 -24.787 45.657 1.00 74.19 125 GLU A O 1
#

Radius of gyration: 66.69 Å; Cα contacts (8 Å, |Δi|>4): 29; chains: 1; bounding box: 109×34×171 Å

Solvent-accessible surface area (backbone atoms only — not comparable to full-atom values): 8696 Å² total; per-residue (Å²): 141,68,81,63,62,60,52,54,52,50,52,50,53,52,51,51,53,52,53,51,51,53,52,52,51,51,53,57,62,71,66,58,78,82,78,80,83,75,78,77,79,80,87,78,83,89,76,90,82,81,91,81,83,89,72,95,77,90,82,85,83,88,82,87,83,82,88,73,76,95,73,86,82,83,91,71,78,94,66,89,73,56,78,75,46,72,32,90,50,70,47,95,90,49,73,85,60,93,86,62,76,50,64,38,59,60,50,64,71,57,54,50,51,54,50,53,52,52,50,56,52,61,78,72,107